Protein AF-B8MSV3-F1 (afdb_monomer_lite)

Radius of gyration: 18.95 Å; chains: 1; bounding box: 47×42×49 Å

Foldseek 3Di:
DQQPDLAQWDDDPDTHGPPCVVVLVVVQVVLLVVLVVPDVDDPPRDPVVSCVVSVNDRPRVVSLVVLQVVVQVLLPPDPPDPSNVVLVVLVVVVDPPDPSSVSSNSRDDDDRDDCVVPPPPDDDDDPVVVVD

Sequence (132 aa):
AKTWWPGRTCSGSSQTSNRVGEHLEKLTKVILTGARAFLPAFRITPIPVLYRESGFSPLDIELDRMALLATVRLRRLDPYHPLRRRAEQIASNGRQTSHFARHILALPNSEQINPLQYTPWHPRESRENAQA

Organism: Talaromyces stipitatus (strain ATCC 10500 / CBS 375.48 / QM 6759 / NRRL 1006) (NCBI:txid441959)

pLDDT: mean 82.7, std 12.22, range [39.75, 95.62]

Structure (mmCIF, N/CA/C/O backbone):
data_AF-B8MSV3-F1
#
_entry.id   AF-B8MSV3-F1
#
loop_
_atom_site.group_PDB
_atom_site.id
_atom_site.type_symbol
_atom_site.label_atom_id
_atom_site.label_alt_id
_atom_site.label_comp_id
_atom_site.label_asym_id
_atom_site.label_entity_id
_atom_site.label_seq_id
_atom_site.pdbx_PDB_ins_code
_atom_site.Cartn_x
_atom_site.Cartn_y
_atom_site.Cartn_z
_atom_site.occupancy
_atom_site.B_iso_or_equiv
_atom_site.auth_seq_id
_atom_site.auth_comp_id
_atom_site.auth_asym_id
_atom_site.auth_atom_id
_atom_site.pdbx_PDB_model_num
ATOM 1 N N . ALA A 1 1 ? -6.024 -6.040 -11.612 1.00 42.69 1 ALA A N 1
ATOM 2 C CA . ALA A 1 1 ? -6.537 -5.126 -10.571 1.00 42.69 1 ALA A CA 1
ATOM 3 C C . ALA A 1 1 ? -5.777 -3.808 -10.658 1.00 42.69 1 ALA A C 1
ATOM 5 O O . ALA A 1 1 ? -4.553 -3.828 -10.682 1.00 42.69 1 ALA A O 1
ATOM 6 N N . LYS A 1 2 ? -6.498 -2.695 -10.793 1.00 45.03 2 LYS A N 1
ATOM 7 C CA . LYS A 1 2 ? -5.965 -1.337 -10.937 1.00 45.03 2 LYS A CA 1
ATOM 8 C C . LYS A 1 2 ? -5.910 -0.719 -9.543 1.00 45.03 2 LYS A C 1
ATOM 10 O O . LYS A 1 2 ? -6.956 -0.433 -8.973 1.00 45.03 2 LYS A O 1
ATOM 15 N N . THR A 1 3 ? -4.722 -0.592 -8.960 1.00 56.56 3 THR A N 1
ATOM 16 C CA . THR A 1 3 ? -4.566 0.064 -7.658 1.00 56.56 3 THR A CA 1
ATOM 17 C C . THR A 1 3 ? -4.570 1.571 -7.875 1.00 56.56 3 THR A C 1
ATOM 19 O O . THR A 1 3 ? -3.607 2.144 -8.363 1.00 56.56 3 THR A O 1
ATOM 22 N N . TRP A 1 4 ? -5.686 2.216 -7.538 1.00 70.56 4 TRP A N 1
ATOM 23 C CA . TRP A 1 4 ? -5.857 3.676 -7.497 1.00 70.56 4 TRP A CA 1
ATOM 24 C C . TRP A 1 4 ? -5.045 4.340 -6.372 1.00 70.56 4 TRP A C 1
ATOM 26 O O . TRP A 1 4 ? -5.205 5.529 -6.125 1.00 70.56 4 TRP A O 1
ATOM 36 N N . TRP A 1 5 ? -4.211 3.565 -5.680 1.00 83.12 5 TRP A N 1
ATOM 37 C CA . TRP A 1 5 ? -3.492 3.929 -4.475 1.00 83.12 5 TRP A CA 1
ATOM 38 C C . TRP A 1 5 ? -2.036 4.309 -4.796 1.00 83.12 5 TRP A C 1
ATOM 40 O O . TRP A 1 5 ? -1.233 3.413 -5.060 1.00 83.12 5 TRP A O 1
ATOM 50 N N . PRO A 1 6 ? -1.688 5.609 -4.786 1.00 76.00 6 PRO A N 1
ATOM 51 C CA . PRO A 1 6 ? -0.319 6.099 -4.964 1.00 76.00 6 PRO A CA 1
ATOM 52 C C . PRO A 1 6 ? 0.466 6.206 -3.642 1.00 76.00 6 PRO A C 1
ATOM 54 O O . PRO A 1 6 ? 1.527 6.821 -3.609 1.00 76.00 6 PRO A O 1
ATOM 57 N N . GLY A 1 7 ? -0.075 5.684 -2.535 1.00 84.06 7 GLY A N 1
ATOM 58 C CA . GLY A 1 7 ? 0.420 5.942 -1.180 1.00 84.06 7 GLY A CA 1
ATOM 59 C C . GLY A 1 7 ? -0.149 7.228 -0.565 1.00 84.06 7 GLY A C 1
ATOM 60 O O . GLY A 1 7 ? -0.820 8.026 -1.225 1.00 84.06 7 GLY A O 1
ATOM 61 N N . ARG A 1 8 ? 0.121 7.457 0.727 1.00 82.19 8 ARG A N 1
ATOM 62 C CA . ARG A 1 8 ? -0.329 8.671 1.445 1.00 82.19 8 ARG A CA 1
ATOM 63 C C . ARG A 1 8 ? 0.414 9.935 1.013 1.00 82.19 8 ARG A C 1
ATOM 65 O O . ARG A 1 8 ? -0.169 11.020 0.983 1.00 82.19 8 ARG A O 1
ATOM 72 N N . THR A 1 9 ? 1.687 9.788 0.669 1.00 78.88 9 THR A N 1
ATOM 73 C CA . THR A 1 9 ? 2.573 10.888 0.288 1.00 78.88 9 THR A CA 1
ATOM 74 C C . THR A 1 9 ? 3.286 10.558 -1.009 1.00 78.88 9 THR A C 1
ATOM 76 O O . THR A 1 9 ? 3.799 9.451 -1.151 1.00 78.88 9 THR A O 1
ATOM 79 N N . CYS A 1 10 ? 3.378 11.525 -1.917 1.00 68.62 10 CYS A N 1
ATOM 80 C CA . CYS A 1 10 ? 4.293 11.450 -3.050 1.00 68.62 10 CYS A CA 1
ATOM 81 C C . CYS A 1 10 ? 5.655 12.023 -2.646 1.00 68.62 10 CYS A C 1
ATOM 83 O O . CYS A 1 10 ? 5.734 13.140 -2.126 1.00 68.62 10 CYS A O 1
ATOM 85 N N . SER A 1 11 ? 6.725 11.270 -2.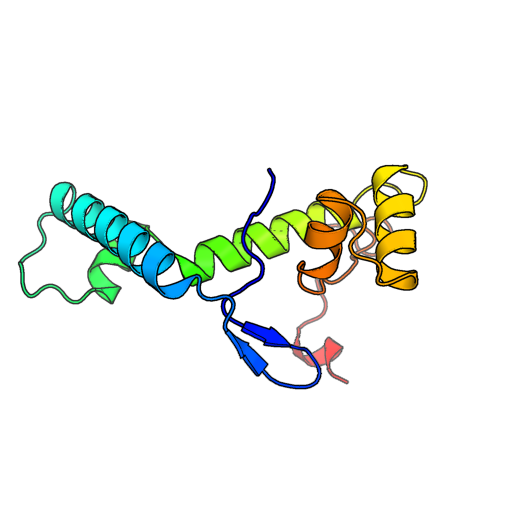905 1.00 57.53 11 SER A N 1
ATOM 86 C CA . SER A 1 11 ? 8.104 11.745 -2.785 1.00 57.53 11 SER A CA 1
ATOM 87 C C . SER A 1 11 ? 8.532 12.411 -4.098 1.00 57.53 11 SER A C 1
ATOM 89 O O . SER A 1 11 ? 8.879 11.725 -5.059 1.00 57.53 11 SER A O 1
ATOM 91 N N . GLY A 1 12 ? 8.445 13.742 -4.151 1.00 65.12 12 GLY A N 1
ATOM 92 C CA . GLY A 1 12 ? 9.046 14.580 -5.197 1.00 65.12 12 GLY A CA 1
ATOM 93 C C . GLY A 1 12 ? 10.211 15.403 -4.637 1.00 65.12 12 GLY A C 1
ATOM 94 O O . GLY A 1 12 ? 10.908 14.947 -3.735 1.00 65.12 12 GLY A O 1
ATOM 95 N N . SER A 1 13 ? 10.387 16.642 -5.111 1.00 58.94 13 SER A N 1
ATOM 96 C CA . SER A 1 13 ? 11.304 17.619 -4.490 1.00 58.94 13 SER A CA 1
ATOM 97 C C . SER A 1 13 ? 10.890 18.005 -3.062 1.00 58.94 13 SER A C 1
ATOM 99 O O . SER A 1 13 ? 11.724 18.418 -2.263 1.00 58.94 13 SER A O 1
ATOM 101 N N . SER A 1 14 ? 9.610 17.839 -2.729 1.00 65.75 14 SER A N 1
ATOM 102 C CA . SER A 1 14 ? 9.058 17.966 -1.383 1.00 65.75 14 SER A CA 1
ATOM 103 C C . SER A 1 14 ? 8.040 16.853 -1.122 1.00 65.75 14 SER A C 1
ATOM 105 O O . SER A 1 14 ? 7.380 16.353 -2.042 1.00 65.75 14 SER A O 1
ATOM 107 N N . GLN A 1 15 ? 7.907 16.442 0.143 1.00 74.81 15 GLN A N 1
ATOM 108 C CA . GLN A 1 15 ? 6.901 15.462 0.547 1.00 74.81 15 GLN A CA 1
ATOM 109 C C . GLN A 1 15 ? 5.513 16.102 0.452 1.00 74.81 15 GLN A C 1
ATOM 111 O O . GLN A 1 15 ? 5.149 16.949 1.264 1.00 74.81 15 GLN A O 1
ATOM 116 N N . THR A 1 16 ? 4.734 15.700 -0.553 1.00 73.94 16 THR A N 1
ATOM 117 C CA . THR A 1 16 ? 3.395 16.256 -0.790 1.00 73.94 16 THR A CA 1
ATOM 118 C C . THR A 1 16 ? 2.328 15.211 -0.476 1.00 73.94 16 THR A C 1
ATOM 120 O O . THR A 1 16 ? 2.423 14.059 -0.903 1.00 73.94 16 THR A O 1
ATOM 123 N N . SER A 1 17 ? 1.300 15.601 0.283 1.00 79.44 17 SER A N 1
ATOM 124 C CA . SER A 1 17 ? 0.155 14.734 0.591 1.00 79.44 17 SER A CA 1
ATOM 125 C C . SER A 1 17 ? -0.696 14.483 -0.652 1.00 79.44 17 SER A C 1
ATOM 127 O O . SER A 1 17 ? -1.065 15.423 -1.357 1.00 79.44 17 SER A O 1
ATOM 129 N N . ASN A 1 18 ? -1.097 13.227 -0.866 1.00 80.62 18 ASN A N 1
ATOM 130 C CA . ASN A 1 18 ? -1.998 12.845 -1.956 1.00 80.62 18 ASN A CA 1
ATOM 131 C C . ASN A 1 18 ? -3.471 13.198 -1.691 1.00 80.62 18 ASN A C 1
ATOM 133 O O . ASN A 1 18 ? -4.335 12.867 -2.498 1.00 80.62 18 ASN A O 1
ATOM 137 N N . ARG A 1 19 ? -3.774 13.858 -0.560 1.00 84.50 19 ARG A N 1
ATOM 138 C CA . ARG A 1 19 ? -5.134 14.268 -0.153 1.00 84.50 19 ARG A CA 1
ATOM 139 C C . ARG A 1 19 ? -6.149 13.111 -0.121 1.00 84.50 19 ARG A C 1
ATOM 141 O O . ARG A 1 19 ? -7.349 13.318 -0.253 1.00 84.50 19 ARG A O 1
ATOM 148 N N . VAL A 1 20 ? -5.675 11.883 0.110 1.00 85.62 20 VAL A N 1
ATOM 149 C CA . VAL A 1 20 ? -6.516 10.670 0.192 1.00 85.62 20 VAL A CA 1
ATOM 150 C C . VAL A 1 20 ? -7.016 10.408 1.624 1.00 85.62 20 VAL A C 1
ATOM 152 O O . VAL A 1 20 ? -7.840 9.525 1.836 1.00 85.62 20 VAL A O 1
ATOM 155 N N . GLY A 1 21 ? -6.571 11.200 2.609 1.00 87.25 21 GLY A N 1
ATOM 156 C CA . GLY A 1 21 ? -6.878 11.022 4.037 1.00 87.25 21 GLY A CA 1
ATOM 157 C C . GLY A 1 21 ? -8.368 10.845 4.338 1.00 87.25 21 GLY A C 1
ATOM 158 O O . GLY A 1 21 ? -8.756 9.835 4.914 1.00 87.25 21 GLY A O 1
ATOM 159 N N . GLU A 1 22 ? -9.218 11.748 3.844 1.00 90.19 22 GLU A N 1
ATOM 160 C CA . GLU A 1 22 ? -10.672 11.673 4.067 1.00 90.19 22 GLU A CA 1
ATOM 161 C C . GLU A 1 22 ? -11.301 10.375 3.536 1.00 90.19 22 GLU A C 1
ATOM 163 O O . GLU A 1 22 ? -12.245 9.833 4.111 1.00 90.19 22 GLU A O 1
ATOM 168 N N . HIS A 1 23 ? -10.788 9.861 2.417 1.00 89.56 23 HIS A N 1
ATOM 169 C CA . HIS A 1 23 ? -11.288 8.630 1.809 1.00 89.56 23 HIS A CA 1
ATOM 170 C C . HIS A 1 23 ? -10.879 7.416 2.646 1.00 89.56 23 HIS A C 1
ATOM 172 O O . HIS A 1 23 ? -11.683 6.506 2.854 1.00 89.56 23 HIS A O 1
ATOM 178 N N . LEU A 1 24 ? -9.653 7.429 3.174 1.00 91.38 24 LEU A N 1
ATOM 179 C CA . LEU A 1 24 ? -9.146 6.391 4.067 1.00 91.38 24 LEU A CA 1
ATOM 180 C C . LEU A 1 24 ? -9.919 6.359 5.378 1.00 91.38 24 LEU A C 1
ATOM 182 O O . LEU A 1 24 ? -10.263 5.278 5.846 1.00 91.38 24 LEU A O 1
ATOM 186 N N . GLU A 1 25 ? -10.248 7.517 5.945 1.00 93.12 25 GLU A N 1
ATOM 187 C CA . GLU A 1 25 ? -11.061 7.607 7.158 1.00 93.12 25 GLU A CA 1
ATOM 188 C C . GLU A 1 25 ? -12.464 7.034 6.943 1.00 93.12 25 GLU A C 1
ATOM 190 O O . GLU A 1 25 ? -12.937 6.236 7.754 1.00 93.12 25 GLU A O 1
ATOM 195 N N . LYS A 1 26 ? -13.111 7.368 5.816 1.00 94.81 26 LYS A N 1
ATOM 196 C CA . LYS A 1 26 ? -14.426 6.815 5.450 1.00 94.81 26 LYS A CA 1
ATOM 197 C C . LYS A 1 26 ? -14.381 5.293 5.323 1.00 94.81 26 LYS A C 1
ATOM 199 O O . LYS A 1 26 ? -15.219 4.608 5.906 1.00 94.81 26 LYS A O 1
ATOM 204 N N . LEU A 1 27 ? -13.397 4.757 4.607 1.00 93.88 27 LEU A N 1
ATOM 205 C CA . LEU A 1 27 ? -13.244 3.311 4.428 1.00 93.88 27 LEU A CA 1
ATOM 206 C C . LEU A 1 27 ? -12.882 2.601 5.743 1.00 93.88 27 LEU A C 1
ATOM 208 O O . LEU A 1 27 ? -13.451 1.557 6.054 1.00 93.88 27 LEU A O 1
ATOM 212 N N . THR A 1 28 ? -12.009 3.195 6.556 1.00 94.69 28 THR A N 1
ATOM 213 C CA . THR A 1 28 ? -11.657 2.681 7.889 1.00 94.69 28 THR A CA 1
ATOM 214 C C . THR A 1 28 ? -12.887 2.623 8.789 1.00 94.69 28 THR A C 1
ATOM 216 O O . THR A 1 28 ? -13.106 1.626 9.473 1.00 94.69 28 THR A O 1
ATOM 219 N N . LYS A 1 29 ? -13.745 3.649 8.745 1.00 95.12 29 LYS A N 1
ATOM 220 C CA . LYS A 1 29 ? -15.013 3.657 9.478 1.00 95.12 29 LYS A CA 1
ATOM 221 C C . LYS A 1 29 ? -15.909 2.492 9.057 1.00 95.12 29 LYS A C 1
ATOM 223 O O . LYS A 1 29 ? -16.412 1.796 9.930 1.00 95.12 29 LYS A O 1
ATOM 228 N N . VAL A 1 30 ? -16.062 2.243 7.754 1.00 95.25 30 VAL A N 1
ATOM 229 C CA . VAL A 1 30 ? -16.856 1.112 7.238 1.00 95.25 30 VAL A CA 1
ATOM 230 C C . VAL A 1 30 ? -16.304 -0.228 7.728 1.00 95.25 30 VAL A C 1
ATOM 232 O O . VAL A 1 30 ? -17.071 -1.043 8.237 1.00 95.25 30 VAL A O 1
ATOM 235 N N . ILE A 1 31 ? -14.986 -0.438 7.645 1.00 93.62 31 ILE A N 1
ATOM 236 C CA . ILE A 1 31 ? -14.336 -1.675 8.109 1.00 93.62 31 ILE A CA 1
ATOM 237 C C . ILE A 1 31 ? -14.562 -1.878 9.609 1.00 93.62 31 ILE A C 1
ATOM 239 O O . ILE A 1 31 ? -14.966 -2.958 10.029 1.00 93.62 31 ILE A O 1
ATOM 243 N N . LEU A 1 32 ? -14.362 -0.840 10.425 1.00 93.94 32 LEU A N 1
ATOM 244 C CA . LEU A 1 32 ? -14.550 -0.930 11.875 1.00 93.94 32 LEU A CA 1
ATOM 245 C C . LEU A 1 32 ? -16.015 -1.136 12.268 1.00 93.94 32 LEU A C 1
ATOM 247 O O . LEU A 1 32 ? -16.296 -1.863 13.221 1.00 93.94 32 LEU A O 1
ATOM 251 N N . THR A 1 33 ? -16.953 -0.522 11.545 1.00 93.88 33 THR A N 1
ATOM 252 C CA . THR A 1 33 ? -18.386 -0.772 11.731 1.00 93.88 33 THR A CA 1
ATOM 253 C C . THR A 1 33 ? -18.729 -2.222 11.396 1.00 93.88 33 THR A C 1
ATOM 255 O O . THR A 1 33 ? -19.409 -2.867 12.188 1.00 93.88 33 THR A O 1
ATOM 258 N N . GLY A 1 34 ? -18.210 -2.761 10.289 1.00 92.38 34 GLY A N 1
ATOM 259 C CA . GLY A 1 34 ? -18.385 -4.169 9.928 1.00 92.38 34 GLY A CA 1
ATOM 260 C C . GLY A 1 34 ? -17.782 -5.124 10.962 1.00 92.38 34 GLY A C 1
ATOM 261 O O . GLY A 1 34 ? -18.453 -6.050 11.409 1.00 92.38 34 GLY A O 1
ATOM 262 N N . ALA A 1 35 ? -16.557 -4.852 11.419 1.00 93.25 35 ALA A N 1
ATOM 263 C CA . ALA A 1 35 ? -15.878 -5.649 12.441 1.00 93.25 35 ALA A CA 1
ATOM 264 C C . ALA A 1 35 ? -16.683 -5.723 13.747 1.00 93.25 35 ALA A C 1
ATOM 266 O O . ALA A 1 35 ? -16.830 -6.795 14.324 1.00 93.25 35 ALA A O 1
ATOM 267 N N . ARG A 1 36 ? -17.246 -4.595 14.196 1.00 93.31 36 ARG A N 1
ATOM 268 C CA . ARG A 1 36 ? -18.078 -4.531 15.409 1.00 93.31 36 ARG A CA 1
ATOM 269 C C . ARG A 1 36 ? -19.468 -5.132 15.238 1.00 93.31 36 ARG A C 1
ATOM 271 O O . ARG A 1 36 ? -20.059 -5.529 16.230 1.00 93.31 36 ARG A O 1
ATOM 278 N N . ALA A 1 37 ? -20.005 -5.156 14.021 1.00 93.12 37 ALA A N 1
ATOM 279 C CA . ALA A 1 37 ? -21.289 -5.796 13.754 1.00 93.12 37 ALA A CA 1
ATOM 280 C C . ALA A 1 37 ? -21.178 -7.327 13.815 1.00 93.12 37 ALA A C 1
ATOM 282 O O . ALA A 1 37 ? -22.121 -7.992 14.229 1.00 93.12 37 ALA A O 1
ATOM 283 N N . PHE A 1 38 ? -20.031 -7.874 13.404 1.00 91.38 38 PHE A N 1
ATOM 284 C CA . PHE A 1 38 ? -19.780 -9.313 13.403 1.00 91.38 38 PHE A CA 1
ATOM 285 C C . PHE A 1 38 ? -19.245 -9.840 14.744 1.00 91.38 38 PHE A C 1
ATOM 287 O O . PHE A 1 38 ? -19.639 -10.917 15.183 1.00 91.38 38 PHE A O 1
ATOM 294 N N . LEU A 1 39 ? -18.346 -9.101 15.400 1.00 90.94 39 LEU A N 1
ATOM 295 C CA . LEU A 1 39 ? -17.732 -9.525 16.659 1.00 90.94 39 LEU A CA 1
ATOM 296 C C . LEU A 1 39 ? -18.563 -9.089 17.874 1.00 90.94 39 LEU A C 1
ATOM 298 O O . LEU A 1 39 ? -19.038 -7.953 17.898 1.00 90.94 39 LEU A O 1
ATOM 302 N N . PRO A 1 40 ? -18.640 -9.904 18.944 1.00 90.56 40 PRO A N 1
ATOM 303 C CA . PRO A 1 40 ? -19.180 -9.480 20.233 1.00 90.56 40 PRO A CA 1
ATOM 304 C C . PRO A 1 40 ? -18.181 -8.550 20.944 1.00 90.56 40 PRO A C 1
ATOM 306 O O . PRO A 1 40 ? -17.542 -8.913 21.930 1.00 90.56 40 PRO A O 1
ATOM 309 N N . ALA A 1 41 ? -17.998 -7.346 20.403 1.00 89.38 41 ALA A N 1
ATOM 310 C CA . ALA A 1 41 ? -17.048 -6.360 20.893 1.00 89.38 41 ALA A CA 1
ATOM 311 C C . ALA A 1 41 ? -17.755 -5.225 21.641 1.00 89.38 41 ALA A C 1
ATOM 313 O O . ALA A 1 41 ? -18.742 -4.653 21.176 1.00 89.38 41 ALA A O 1
ATOM 314 N N . PHE A 1 42 ? -17.204 -4.845 22.790 1.00 88.50 42 PHE A N 1
ATOM 315 C CA . PHE A 1 42 ? -17.692 -3.700 23.545 1.00 88.50 42 PHE A CA 1
ATOM 316 C C . PHE A 1 42 ? -17.300 -2.385 22.866 1.00 88.50 42 PHE A C 1
ATOM 318 O O . PHE A 1 42 ? -16.319 -2.291 22.124 1.00 88.50 42 PHE A O 1
ATOM 325 N N . ARG A 1 43 ? -18.024 -1.307 23.189 1.00 85.06 43 ARG A N 1
ATOM 326 C CA . ARG A 1 43 ? -17.709 0.045 22.694 1.00 85.06 43 ARG A CA 1
ATOM 327 C C . ARG A 1 43 ? -16.274 0.479 23.031 1.00 85.06 43 ARG A C 1
ATOM 329 O O . ARG A 1 43 ? -15.676 1.224 22.260 1.00 85.06 43 ARG A O 1
ATOM 336 N N . ILE A 1 44 ? -15.747 0.006 24.162 1.00 93.44 44 ILE A N 1
ATOM 337 C CA . ILE A 1 44 ? -14.400 0.311 24.667 1.00 93.44 44 ILE A CA 1
ATOM 338 C C . ILE A 1 44 ? -13.308 -0.607 24.107 1.00 93.44 44 ILE A C 1
ATOM 340 O O . ILE A 1 44 ? -12.137 -0.403 24.418 1.00 93.44 44 ILE A O 1
ATOM 344 N N . THR A 1 45 ? -13.655 -1.617 23.301 1.00 92.56 45 THR A N 1
ATOM 345 C CA . THR A 1 45 ? -12.655 -2.525 22.740 1.00 92.56 45 THR A CA 1
ATOM 346 C C . THR A 1 45 ? -11.690 -1.731 21.851 1.00 92.56 45 THR A C 1
ATOM 348 O O . THR A 1 45 ? -12.135 -1.035 20.926 1.00 92.56 45 THR A O 1
ATOM 351 N N . PRO A 1 46 ? -10.374 -1.807 22.112 1.00 94.31 46 PRO A N 1
ATOM 352 C CA . PRO A 1 46 ? -9.394 -1.029 21.374 1.00 94.31 46 PRO A CA 1
ATOM 353 C C . PRO A 1 46 ? -9.324 -1.497 19.915 1.00 94.31 46 PRO A C 1
ATOM 355 O O . PRO A 1 46 ? -9.440 -2.683 19.605 1.00 94.31 46 PRO A O 1
ATOM 358 N N . ILE A 1 47 ? -9.109 -0.548 19.004 1.00 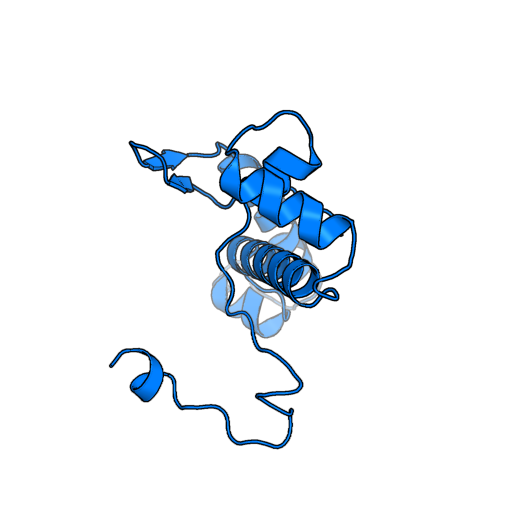93.25 47 ILE A N 1
ATOM 359 C CA . ILE A 1 47 ? -9.103 -0.784 17.552 1.00 93.25 47 ILE A CA 1
ATOM 360 C C . ILE A 1 47 ? -8.122 -1.895 17.114 1.00 93.25 47 ILE A C 1
ATOM 362 O O . ILE A 1 47 ? -8.519 -2.726 16.299 1.00 93.25 47 ILE A O 1
ATOM 366 N N . PRO A 1 48 ? -6.886 -1.989 17.647 1.00 93.25 48 PRO A N 1
ATOM 367 C CA . PRO A 1 48 ? -5.970 -3.073 17.283 1.00 93.25 48 PRO A CA 1
ATOM 368 C C . PRO A 1 48 ? -6.513 -4.472 17.598 1.00 93.25 48 PRO A C 1
ATOM 370 O O . PRO A 1 48 ? -6.288 -5.401 16.826 1.00 93.25 48 PRO A O 1
ATOM 373 N N . VAL A 1 49 ? -7.266 -4.617 18.695 1.00 94.06 49 VAL A N 1
ATOM 374 C CA . VAL A 1 49 ? -7.919 -5.887 19.044 1.00 94.06 49 VAL A CA 1
ATOM 375 C C . VAL A 1 49 ? -9.020 -6.195 18.035 1.00 94.06 49 VAL A C 1
ATOM 377 O O . VAL A 1 49 ? -9.083 -7.313 17.545 1.00 94.06 49 VAL A O 1
ATOM 380 N N . LEU A 1 50 ? -9.816 -5.202 17.622 1.00 93.31 50 LEU A N 1
ATOM 381 C CA . LEU A 1 50 ? -10.822 -5.408 16.572 1.00 93.31 50 LEU A CA 1
ATOM 382 C C . LEU A 1 50 ? -10.203 -5.918 15.269 1.00 93.31 50 LEU A C 1
ATOM 384 O O . LEU A 1 50 ? -10.741 -6.848 14.678 1.00 93.31 50 LEU A O 1
ATOM 388 N N . TYR A 1 51 ? -9.076 -5.356 14.826 1.00 93.88 51 TYR A N 1
ATOM 389 C CA . TYR A 1 51 ? -8.382 -5.842 13.629 1.00 93.88 51 TYR A CA 1
ATOM 390 C C . TYR A 1 51 ? -7.906 -7.287 13.782 1.00 93.88 51 TYR A C 1
ATOM 392 O O . TYR A 1 51 ? -8.151 -8.114 12.908 1.00 93.88 51 TYR A O 1
ATOM 400 N N . ARG A 1 52 ? -7.291 -7.610 14.923 1.00 92.88 52 ARG A N 1
ATOM 401 C CA . ARG A 1 52 ? -6.800 -8.961 15.207 1.00 92.88 52 ARG A CA 1
ATOM 402 C C . ARG A 1 52 ? -7.922 -9.998 15.207 1.00 92.88 52 ARG A C 1
ATOM 404 O O . ARG A 1 52 ? -7.787 -11.019 14.546 1.00 92.88 52 ARG A O 1
ATOM 411 N N . GLU A 1 53 ? -9.017 -9.721 15.910 1.00 93.69 53 GLU A N 1
ATOM 412 C CA . GLU A 1 53 ? -10.115 -10.680 16.078 1.00 93.69 53 GLU A CA 1
ATOM 413 C C . GLU A 1 53 ? -11.020 -10.772 14.836 1.00 93.69 53 GLU A C 1
ATOM 415 O O . GLU A 1 53 ? -11.614 -11.813 14.577 1.00 93.69 53 GLU A O 1
ATOM 420 N N . SER A 1 54 ? -11.121 -9.705 14.032 1.00 91.81 54 SER A N 1
ATOM 421 C CA . SER A 1 54 ? -11.905 -9.726 12.781 1.00 91.81 54 SER A CA 1
ATOM 422 C C . SER A 1 54 ? -11.131 -10.291 11.590 1.00 91.81 54 SER A C 1
ATOM 424 O O . SER A 1 54 ? -11.726 -10.574 10.553 1.00 91.81 54 SER A O 1
ATOM 426 N N . GLY A 1 55 ? -9.804 -10.400 11.701 1.00 91.88 55 GLY A N 1
ATOM 427 C CA . GLY A 1 55 ? -8.921 -10.719 10.582 1.00 91.88 55 GLY A CA 1
ATOM 428 C C . GLY A 1 55 ? -8.743 -9.572 9.579 1.00 91.88 55 GLY A C 1
ATOM 429 O O . GLY A 1 55 ? -8.015 -9.728 8.597 1.00 91.88 55 GLY A O 1
ATOM 430 N N . PHE A 1 56 ? -9.365 -8.408 9.801 1.00 91.62 56 PHE A N 1
ATOM 431 C CA . PHE A 1 56 ? -9.139 -7.235 8.961 1.00 91.62 56 PHE A CA 1
ATOM 432 C C . PHE A 1 56 ? -7.779 -6.602 9.261 1.00 91.62 56 PHE A C 1
ATOM 434 O O . PHE A 1 56 ? -7.372 -6.455 10.409 1.00 91.62 56 PHE A O 1
ATOM 441 N N . SER A 1 57 ? -7.088 -6.157 8.214 1.00 91.50 57 SER A N 1
ATOM 442 C CA . SER A 1 57 ? -5.896 -5.316 8.355 1.00 91.50 57 SER A CA 1
ATOM 443 C C . SER A 1 57 ? -6.278 -3.830 8.303 1.00 91.50 57 SER A C 1
ATOM 445 O O . SER A 1 57 ? -7.263 -3.480 7.644 1.00 91.50 57 SER A O 1
ATOM 447 N N . PRO A 1 58 ? -5.503 -2.932 8.942 1.00 92.31 58 PRO A N 1
ATOM 448 C CA . PRO A 1 58 ? -5.620 -1.499 8.704 1.00 92.31 58 PRO A CA 1
ATOM 449 C C . PRO A 1 58 ? -5.553 -1.195 7.208 1.00 92.31 58 PRO A C 1
ATOM 451 O O . PRO A 1 58 ? -4.713 -1.744 6.490 1.00 92.31 58 PRO A O 1
ATOM 454 N N . LEU A 1 59 ? -6.432 -0.310 6.746 1.00 91.12 59 LEU A N 1
ATOM 455 C CA . LEU A 1 59 ? -6.646 -0.098 5.319 1.00 91.12 59 LEU A CA 1
ATOM 456 C C . LEU A 1 59 ? -5.388 0.366 4.576 1.00 91.12 59 LEU A C 1
ATOM 458 O O . LEU A 1 59 ? -5.147 -0.087 3.463 1.00 91.12 59 LEU A O 1
ATOM 462 N N . ASP A 1 60 ? -4.576 1.229 5.188 1.00 88.69 60 ASP A N 1
ATOM 463 C CA . ASP A 1 60 ? -3.334 1.715 4.572 1.00 88.69 60 ASP A CA 1
ATOM 464 C C . ASP A 1 60 ? -2.390 0.569 4.219 1.00 88.69 60 ASP A C 1
ATOM 466 O O . ASP A 1 60 ? -1.902 0.478 3.097 1.00 88.69 60 ASP A O 1
ATOM 470 N N . ILE A 1 61 ? -2.210 -0.352 5.168 1.00 90.75 61 ILE A N 1
ATOM 471 C CA . ILE A 1 61 ? -1.331 -1.510 5.020 1.00 90.75 61 ILE A CA 1
ATOM 472 C C . ILE A 1 61 ? -1.847 -2.408 3.896 1.00 90.75 61 ILE A C 1
ATOM 474 O O . ILE A 1 61 ? -1.065 -2.916 3.095 1.00 90.75 61 ILE A O 1
ATOM 478 N N . GLU A 1 62 ? -3.161 -2.606 3.819 1.00 91.44 62 GLU A N 1
ATOM 479 C CA . GLU A 1 62 ? -3.752 -3.455 2.790 1.00 91.44 62 GLU A CA 1
ATOM 480 C C . GLU A 1 62 ? -3.629 -2.833 1.394 1.00 91.44 62 GLU A C 1
ATOM 482 O O . GLU A 1 62 ? -3.264 -3.514 0.435 1.00 91.44 62 GLU A O 1
ATOM 487 N N . LEU A 1 63 ? -3.840 -1.522 1.276 1.00 90.56 63 LEU A N 1
ATOM 488 C CA . LEU A 1 63 ? -3.654 -0.805 0.018 1.00 90.56 63 LEU A CA 1
ATOM 489 C C . LEU A 1 63 ? -2.185 -0.800 -0.431 1.00 90.56 63 LEU A C 1
ATOM 491 O O . LEU A 1 63 ? -1.912 -1.019 -1.616 1.00 90.56 63 LEU A O 1
ATOM 495 N N . ASP A 1 64 ? -1.240 -0.639 0.498 1.00 89.50 64 ASP A N 1
ATOM 496 C CA . ASP A 1 64 ? 0.197 -0.748 0.224 1.00 89.50 64 ASP A CA 1
ATOM 497 C C . ASP A 1 64 ? 0.573 -2.160 -0.247 1.00 89.50 64 ASP A C 1
ATOM 499 O O . ASP A 1 64 ? 1.276 -2.321 -1.250 1.00 89.50 64 ASP A O 1
ATOM 503 N N . ARG A 1 65 ? 0.042 -3.205 0.404 1.00 89.56 65 ARG A N 1
ATOM 504 C CA . ARG A 1 65 ? 0.211 -4.601 -0.035 1.00 89.56 65 ARG A CA 1
ATOM 505 C C . ARG A 1 65 ? -0.341 -4.820 -1.438 1.00 89.56 65 ARG A C 1
ATOM 507 O O . ARG A 1 65 ? 0.329 -5.433 -2.269 1.00 89.56 65 ARG A O 1
ATOM 514 N N . MET A 1 66 ? -1.537 -4.314 -1.738 1.00 89.12 66 MET A N 1
ATOM 515 C CA . MET A 1 66 ? -2.126 -4.418 -3.074 1.00 89.12 66 MET A CA 1
ATOM 516 C C . MET A 1 66 ? -1.277 -3.699 -4.125 1.00 89.12 66 MET A C 1
ATOM 518 O O . MET A 1 66 ? -1.111 -4.220 -5.233 1.00 89.12 66 MET A O 1
ATOM 522 N N . ALA A 1 67 ? -0.738 -2.520 -3.797 1.00 87.75 67 ALA A N 1
ATOM 523 C CA . ALA A 1 67 ? 0.160 -1.787 -4.678 1.00 87.75 67 ALA A CA 1
ATOM 524 C C . ALA A 1 67 ? 1.432 -2.599 -4.948 1.00 87.75 67 ALA A C 1
ATOM 526 O O . ALA A 1 67 ? 1.739 -2.845 -6.114 1.00 87.75 67 ALA A O 1
ATOM 527 N N . LEU A 1 68 ? 2.092 -3.115 -3.905 1.00 87.50 68 LEU A N 1
ATOM 528 C CA . LEU A 1 68 ? 3.257 -4.001 -4.020 1.00 87.50 68 LEU A CA 1
ATOM 529 C C . LEU A 1 68 ? 2.961 -5.255 -4.854 1.00 87.50 68 LEU A C 1
ATOM 531 O O . LEU A 1 68 ? 3.731 -5.613 -5.739 1.00 87.50 68 LEU A O 1
ATOM 535 N N . LEU A 1 69 ? 1.819 -5.912 -4.651 1.00 88.75 69 LEU A N 1
ATOM 536 C CA . LEU A 1 69 ? 1.435 -7.072 -5.460 1.00 88.75 69 LEU A CA 1
ATOM 537 C C . LEU A 1 69 ? 1.235 -6.709 -6.935 1.00 88.75 69 LEU A C 1
ATOM 539 O O . LEU A 1 69 ? 1.589 -7.494 -7.817 1.00 88.75 69 LEU A O 1
ATOM 543 N N . ALA A 1 70 ? 0.673 -5.534 -7.227 1.00 87.75 70 ALA A N 1
ATOM 544 C CA . ALA A 1 70 ? 0.532 -5.053 -8.596 1.00 87.75 70 ALA A CA 1
ATOM 545 C C . ALA A 1 70 ? 1.902 -4.806 -9.250 1.00 87.75 70 ALA A C 1
ATOM 547 O O . ALA A 1 70 ? 2.083 -5.180 -10.411 1.00 87.75 70 ALA A O 1
ATOM 548 N N . THR A 1 71 ? 2.873 -4.257 -8.509 1.00 87.19 71 THR A N 1
ATOM 549 C CA . THR A 1 71 ? 4.242 -4.059 -9.019 1.00 87.19 71 THR A CA 1
ATOM 550 C C . THR A 1 71 ? 4.920 -5.387 -9.305 1.00 87.19 71 THR A C 1
ATOM 552 O O . THR A 1 71 ? 5.446 -5.580 -10.398 1.00 87.19 71 THR A O 1
ATOM 555 N N . VAL A 1 72 ? 4.839 -6.336 -8.369 1.00 88.25 72 VAL A N 1
ATOM 556 C CA . VAL A 1 72 ? 5.422 -7.673 -8.513 1.00 88.25 72 VAL A CA 1
ATOM 557 C C . VAL A 1 72 ? 4.826 -8.391 -9.719 1.00 88.25 72 VAL A C 1
ATOM 559 O O . VAL A 1 72 ? 5.566 -8.966 -10.510 1.00 88.25 72 VAL A O 1
ATOM 562 N N . ARG A 1 73 ? 3.503 -8.327 -9.918 1.00 86.94 73 ARG A N 1
ATOM 563 C CA . ARG A 1 73 ? 2.843 -8.915 -11.097 1.00 86.94 73 ARG A CA 1
ATOM 564 C C . ARG A 1 73 ? 3.353 -8.312 -12.402 1.00 86.94 73 ARG A C 1
ATOM 566 O O . ARG A 1 73 ? 3.617 -9.061 -13.332 1.00 86.94 73 ARG A O 1
ATOM 573 N N . LEU A 1 74 ? 3.512 -6.991 -12.459 1.00 87.56 74 LEU A N 1
ATOM 574 C CA . LEU A 1 74 ? 4.054 -6.299 -13.630 1.00 87.56 74 LEU A CA 1
ATOM 575 C C . LEU A 1 74 ? 5.508 -6.692 -13.913 1.00 87.56 74 LEU A C 1
ATOM 577 O O . LEU A 1 74 ? 5.844 -6.966 -15.062 1.00 87.56 74 LEU A O 1
ATOM 581 N N . ARG A 1 75 ? 6.356 -6.758 -12.880 1.00 84.94 75 ARG A N 1
ATOM 582 C CA . ARG A 1 75 ? 7.782 -7.111 -13.018 1.00 84.94 75 ARG A CA 1
ATOM 583 C C . ARG A 1 75 ? 8.008 -8.589 -13.338 1.00 84.94 75 ARG A C 1
ATOM 585 O O . ARG A 1 75 ? 8.977 -8.917 -14.012 1.00 84.94 75 ARG A O 1
ATOM 592 N N . ARG A 1 76 ? 7.116 -9.476 -12.884 1.00 84.75 76 ARG A N 1
ATOM 593 C CA . ARG A 1 76 ? 7.158 -10.921 -13.174 1.00 84.75 76 ARG A CA 1
ATOM 594 C C . ARG A 1 76 ? 6.721 -11.290 -14.588 1.00 84.75 76 ARG A C 1
ATOM 596 O O . ARG A 1 76 ? 6.890 -12.444 -14.968 1.00 84.75 76 ARG A O 1
ATOM 603 N N . LEU A 1 77 ? 6.147 -10.361 -15.352 1.00 86.56 77 LEU A N 1
ATOM 604 C CA . LEU A 1 77 ? 5.866 -10.611 -16.763 1.00 86.56 77 LEU A CA 1
ATOM 605 C C . LEU A 1 77 ? 7.167 -10.925 -17.510 1.00 86.56 77 LEU A C 1
ATOM 607 O O . LEU A 1 77 ? 8.234 -10.415 -17.158 1.00 86.56 77 LEU A O 1
ATOM 611 N N . ASP A 1 78 ? 7.059 -11.739 -18.555 1.00 86.00 78 ASP A N 1
ATOM 612 C CA . ASP A 1 78 ? 8.162 -12.030 -19.472 1.00 86.00 78 ASP A CA 1
ATOM 613 C C . ASP A 1 78 ? 8.851 -10.721 -19.927 1.00 86.00 78 ASP A C 1
ATOM 615 O O . ASP A 1 78 ? 8.144 -9.763 -20.263 1.00 86.00 78 ASP A O 1
ATOM 619 N N . PRO A 1 79 ? 10.198 -10.630 -19.925 1.00 85.81 79 PRO A N 1
A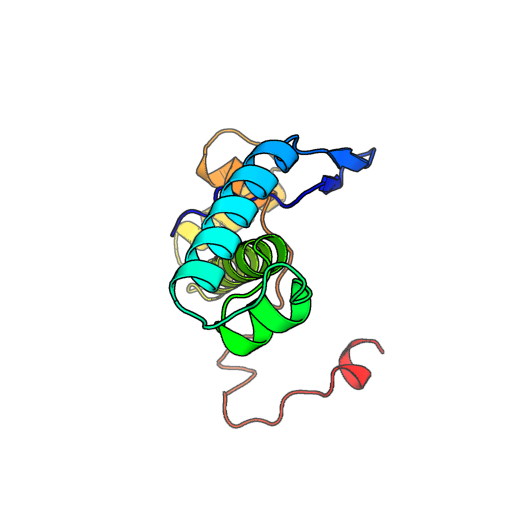TOM 620 C CA . PRO A 1 79 ? 10.940 -9.500 -20.492 1.00 85.81 79 PRO A CA 1
ATOM 621 C C . PRO A 1 79 ? 10.453 -9.026 -21.871 1.00 85.81 79 PRO A C 1
ATOM 623 O O . PRO A 1 79 ? 10.495 -7.830 -22.171 1.00 85.81 79 PRO A O 1
ATOM 626 N N . TYR A 1 80 ? 9.950 -9.933 -22.712 1.00 88.19 80 TYR A N 1
ATOM 627 C CA . TYR A 1 80 ? 9.436 -9.589 -24.042 1.00 88.19 80 TYR A CA 1
ATOM 628 C C . TYR A 1 80 ? 7.962 -9.158 -24.047 1.00 88.19 80 TYR A C 1
ATOM 630 O O . TYR A 1 80 ? 7.449 -8.711 -25.075 1.00 88.19 80 TYR A O 1
ATOM 638 N N . HIS A 1 81 ? 7.283 -9.197 -22.898 1.00 90.25 81 HIS A N 1
ATOM 639 C CA . HIS A 1 81 ? 5.875 -8.849 -22.783 1.00 90.25 81 HIS A CA 1
ATOM 640 C C . HIS A 1 81 ? 5.629 -7.349 -23.055 1.00 90.25 81 HIS A C 1
ATOM 642 O O . HIS A 1 81 ? 6.270 -6.484 -22.442 1.00 90.25 81 HIS A O 1
ATOM 648 N N . PRO A 1 82 ? 4.635 -6.981 -23.890 1.00 95.62 82 PRO A N 1
ATOM 649 C CA . PRO A 1 82 ? 4.418 -5.593 -24.307 1.00 95.62 82 PRO A CA 1
ATOM 650 C C . PRO A 1 82 ? 4.094 -4.649 -23.142 1.00 95.62 82 PRO A C 1
ATOM 652 O O . PRO A 1 82 ? 4.545 -3.504 -23.134 1.00 95.62 82 PRO A O 1
ATOM 655 N N . LEU A 1 83 ? 3.351 -5.111 -22.128 1.00 92.19 83 LEU A N 1
ATOM 656 C CA . LEU A 1 83 ? 3.068 -4.294 -20.937 1.00 92.19 83 LEU A CA 1
ATOM 657 C C . LEU A 1 83 ? 4.317 -4.016 -20.097 1.00 92.19 83 LEU A C 1
ATOM 659 O O . LEU A 1 83 ? 4.417 -2.932 -19.527 1.00 92.19 83 LEU A O 1
ATOM 663 N N . ARG A 1 84 ? 5.259 -4.964 -20.038 1.00 91.56 84 ARG A N 1
ATOM 664 C CA . ARG A 1 84 ? 6.506 -4.803 -19.289 1.00 91.56 84 ARG A CA 1
ATOM 665 C C . ARG A 1 84 ? 7.417 -3.806 -19.991 1.00 91.56 84 ARG A C 1
ATOM 667 O O . ARG A 1 84 ? 7.788 -2.806 -19.388 1.00 91.56 84 ARG A O 1
ATOM 674 N N . ARG A 1 85 ? 7.640 -3.995 -21.295 1.00 92.81 85 ARG A N 1
ATOM 675 C CA . ARG A 1 85 ? 8.393 -3.047 -22.132 1.00 92.81 85 ARG A CA 1
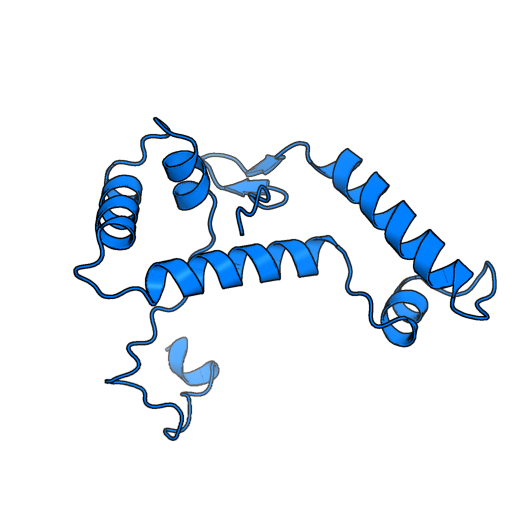ATOM 676 C C . ARG A 1 85 ? 7.816 -1.636 -22.066 1.00 92.81 85 ARG A C 1
ATOM 678 O O . ARG A 1 85 ? 8.549 -0.665 -21.920 1.00 92.81 85 ARG A O 1
ATOM 685 N N . ARG A 1 86 ? 6.486 -1.508 -22.122 1.00 93.00 86 ARG A N 1
ATOM 686 C CA . ARG A 1 86 ? 5.814 -0.210 -21.979 1.00 93.00 86 ARG A CA 1
ATOM 687 C C . ARG A 1 86 ? 6.034 0.400 -20.592 1.00 93.00 86 ARG A C 1
ATOM 689 O O . ARG A 1 86 ? 6.240 1.604 -20.501 1.00 93.00 86 ARG A O 1
ATOM 696 N N . ALA A 1 87 ? 5.967 -0.395 -19.525 1.00 91.25 87 ALA A N 1
ATOM 697 C CA . ALA A 1 87 ? 6.223 0.088 -18.169 1.00 91.25 87 ALA A CA 1
ATOM 698 C C . ALA A 1 87 ? 7.670 0.580 -18.002 1.00 91.25 87 ALA A C 1
ATOM 700 O O . ALA A 1 87 ? 7.875 1.649 -17.436 1.00 91.25 87 ALA A O 1
ATOM 701 N N . GLU A 1 88 ? 8.648 -0.139 -18.557 1.00 91.06 88 GLU A N 1
ATOM 702 C CA . GLU A 1 88 ? 10.065 0.253 -18.564 1.00 91.06 88 GLU A CA 1
ATOM 703 C C . GLU A 1 88 ? 10.283 1.567 -19.333 1.00 91.06 88 GLU A C 1
ATOM 705 O O . GLU A 1 88 ? 10.900 2.491 -18.808 1.00 91.06 88 GLU A O 1
ATOM 710 N N . GLN A 1 89 ? 9.681 1.713 -20.519 1.00 91.62 89 GLN A N 1
ATOM 711 C CA . GLN A 1 89 ? 9.707 2.969 -21.285 1.00 91.62 89 GLN A CA 1
ATOM 712 C C . GLN A 1 89 ? 9.065 4.141 -20.530 1.00 91.62 89 GLN A C 1
ATOM 714 O O . GLN A 1 89 ? 9.500 5.285 -20.634 1.00 91.62 89 GLN A O 1
ATOM 719 N N . ILE A 1 90 ? 7.988 3.892 -19.787 1.00 91.25 90 ILE A N 1
ATOM 720 C CA . ILE A 1 90 ? 7.342 4.927 -18.973 1.00 91.25 90 ILE A CA 1
ATOM 721 C C . ILE A 1 90 ? 8.244 5.330 -17.810 1.00 91.25 90 ILE A C 1
ATOM 723 O O . ILE A 1 90 ? 8.372 6.523 -17.542 1.00 91.25 90 ILE A O 1
ATOM 727 N N . ALA A 1 91 ? 8.863 4.355 -17.143 1.00 88.12 91 ALA A N 1
ATOM 728 C CA . ALA A 1 91 ? 9.785 4.601 -16.045 1.00 88.12 91 ALA A CA 1
ATOM 729 C C . ALA A 1 91 ? 11.007 5.412 -16.508 1.00 88.12 91 ALA A C 1
ATOM 731 O O . ALA A 1 91 ? 11.410 6.331 -15.804 1.00 88.12 91 ALA A O 1
ATOM 732 N N . SER A 1 92 ? 11.539 5.145 -17.710 1.00 89.00 92 SER A N 1
ATOM 733 C CA . SER A 1 92 ? 12.650 5.920 -18.280 1.00 89.00 92 SER A CA 1
ATOM 734 C C . SER A 1 92 ? 12.237 7.328 -18.714 1.00 89.00 92 SER A C 1
ATOM 736 O O . SER A 1 92 ? 12.987 8.280 -18.529 1.00 89.00 92 SER A O 1
ATOM 738 N N . ASN A 1 93 ? 11.045 7.479 -19.298 1.00 89.12 93 ASN A N 1
ATOM 739 C CA . ASN A 1 93 ? 10.582 8.764 -19.828 1.00 89.12 93 ASN A CA 1
ATOM 740 C C . ASN A 1 93 ? 10.018 9.700 -18.749 1.00 89.12 93 ASN A C 1
ATOM 742 O O . ASN A 1 93 ? 9.961 10.909 -18.964 1.00 89.12 93 ASN A O 1
ATOM 746 N N . GLY A 1 94 ? 9.494 9.158 -17.644 1.00 82.94 94 GLY A N 1
ATOM 747 C CA . GLY A 1 94 ? 8.890 9.919 -16.543 1.00 82.94 94 GLY A CA 1
ATOM 748 C C . GLY A 1 94 ? 7.585 10.657 -16.884 1.00 82.94 94 GLY A C 1
ATOM 749 O O . GLY A 1 94 ? 7.036 11.372 -16.047 1.00 82.94 94 GLY A O 1
ATOM 750 N N . ARG A 1 95 ? 7.053 10.516 -18.108 1.00 83.69 95 ARG A N 1
ATOM 751 C CA . ARG A 1 95 ? 5.882 11.282 -18.568 1.00 83.69 95 ARG A CA 1
ATOM 752 C C . ARG A 1 95 ? 4.559 10.623 -18.180 1.00 83.69 95 ARG A C 1
ATOM 754 O O . ARG A 1 95 ? 4.273 9.489 -18.552 1.00 83.69 95 ARG A O 1
ATOM 761 N N . GLN A 1 96 ? 3.679 11.396 -17.549 1.00 80.25 96 GLN A N 1
ATOM 762 C CA . GLN A 1 96 ? 2.336 10.977 -17.133 1.00 80.25 96 GLN A CA 1
ATOM 763 C C . GLN A 1 96 ? 1.275 11.170 -18.236 1.00 80.25 96 GLN A C 1
ATOM 765 O O . GLN A 1 96 ? 0.244 11.805 -18.016 1.00 80.25 96 GLN A O 1
ATOM 770 N N . THR A 1 97 ? 1.517 10.640 -19.438 1.00 84.31 97 THR A N 1
ATOM 771 C CA . THR A 1 97 ? 0.627 10.849 -20.602 1.00 84.31 97 THR A CA 1
ATOM 772 C C . THR A 1 97 ? -0.653 10.020 -20.561 1.00 84.31 97 THR A C 1
ATOM 774 O O . THR A 1 97 ? -1.658 10.397 -21.154 1.00 84.31 97 THR A O 1
ATOM 777 N N . SER A 1 98 ? -0.636 8.882 -19.867 1.00 88.12 98 SER A N 1
ATOM 778 C CA . SER A 1 98 ? -1.768 7.957 -19.796 1.00 88.12 98 SER A CA 1
ATOM 779 C C . SER A 1 98 ? -2.069 7.533 -18.364 1.00 88.12 98 SER A C 1
ATOM 781 O O . SER A 1 98 ? -1.232 7.647 -17.467 1.00 88.12 98 SER A O 1
ATOM 783 N N . HIS A 1 99 ? -3.261 6.970 -18.149 1.00 82.81 99 HIS A N 1
ATOM 784 C CA . HIS A 1 99 ? -3.611 6.371 -16.863 1.00 82.81 99 HIS A CA 1
ATOM 785 C C . HIS A 1 99 ? -2.623 5.265 -16.464 1.00 82.81 99 HIS A C 1
ATOM 787 O O . HIS A 1 99 ? -2.261 5.142 -15.297 1.00 82.81 99 HIS A O 1
ATOM 793 N N . PHE A 1 100 ? -2.190 4.445 -17.424 1.00 86.12 100 PHE A N 1
ATOM 794 C CA . PHE A 1 100 ? -1.178 3.424 -17.167 1.00 86.12 100 PHE A CA 1
ATOM 795 C C . PHE A 1 100 ? 0.146 4.068 -16.745 1.00 86.12 100 PHE A C 1
ATOM 797 O O . PHE A 1 100 ? 0.750 3.620 -15.782 1.00 86.12 100 PHE A O 1
ATOM 804 N N . ALA A 1 101 ? 0.544 5.174 -17.380 1.00 87.44 101 ALA A N 1
ATOM 805 C CA . ALA A 1 101 ? 1.769 5.873 -17.015 1.00 87.44 101 ALA A CA 1
ATOM 806 C C . ALA A 1 101 ? 1.742 6.433 -15.590 1.00 87.44 101 ALA A C 1
ATOM 808 O O . ALA A 1 101 ? 2.678 6.223 -14.827 1.00 87.44 101 ALA A O 1
ATOM 809 N N . ARG A 1 102 ? 0.633 7.071 -15.204 1.00 84.25 102 ARG A N 1
ATOM 810 C CA . ARG A 1 102 ? 0.418 7.533 -13.824 1.00 84.25 102 ARG A CA 1
ATOM 811 C C . ARG A 1 102 ? 0.481 6.388 -12.818 1.00 84.25 102 ARG A C 1
ATOM 813 O O . ARG A 1 102 ? 1.034 6.561 -11.743 1.00 84.25 102 ARG A O 1
ATOM 820 N N . HIS A 1 103 ? -0.070 5.230 -13.181 1.00 82.31 103 HIS A N 1
ATOM 821 C CA . HIS A 1 103 ? -0.029 4.040 -12.337 1.00 82.31 103 HIS A CA 1
ATOM 822 C C . HIS A 1 103 ? 1.405 3.547 -12.149 1.00 82.31 103 HIS A C 1
ATOM 824 O O . HIS A 1 103 ? 1.861 3.495 -11.018 1.00 82.31 103 HIS A O 1
ATOM 830 N N . ILE A 1 104 ? 2.139 3.287 -13.235 1.00 87.56 104 ILE A N 1
ATOM 831 C CA . ILE A 1 104 ? 3.531 2.808 -13.179 1.00 87.56 104 ILE A CA 1
ATOM 832 C C . ILE A 1 104 ? 4.432 3.735 -12.362 1.00 87.56 104 ILE A C 1
ATOM 834 O O . ILE A 1 104 ? 5.247 3.250 -11.586 1.00 87.56 104 ILE A O 1
ATOM 838 N N . LEU A 1 105 ? 4.266 5.050 -12.500 1.00 85.50 105 LEU A N 1
ATOM 839 C CA . LEU A 1 105 ? 5.083 6.031 -11.782 1.00 85.50 105 LEU A CA 1
ATOM 840 C C . LEU A 1 105 ? 4.747 6.135 -10.286 1.00 85.50 105 LEU A C 1
ATOM 842 O O . LEU A 1 105 ? 5.591 6.566 -9.511 1.00 85.50 105 LEU A O 1
ATOM 846 N N . ALA A 1 106 ? 3.537 5.749 -9.878 1.00 83.25 106 ALA A N 1
ATOM 847 C CA . ALA A 1 106 ? 3.107 5.767 -8.479 1.00 83.25 106 ALA A CA 1
ATOM 848 C C . ALA A 1 106 ? 3.407 4.455 -7.732 1.00 83.25 106 ALA A C 1
ATOM 850 O O . ALA A 1 106 ? 3.240 4.370 -6.517 1.00 83.25 106 ALA A O 1
ATOM 851 N N . LEU A 1 107 ? 3.790 3.405 -8.458 1.00 83.44 107 LEU A N 1
ATOM 852 C CA . LEU A 1 107 ? 4.034 2.086 -7.899 1.00 83.44 107 LEU A CA 1
ATOM 853 C C . LEU A 1 107 ? 5.380 2.037 -7.147 1.00 83.44 107 LEU A C 1
ATOM 855 O O . LEU A 1 107 ? 6.386 2.523 -7.665 1.00 83.44 107 LEU A O 1
ATOM 859 N N . PRO A 1 108 ? 5.441 1.399 -5.963 1.00 81.75 108 PRO A N 1
ATOM 860 C CA . PRO A 1 108 ? 6.690 1.250 -5.222 1.00 81.75 108 PRO A CA 1
ATOM 861 C C . PRO A 1 108 ? 7.701 0.370 -5.967 1.00 81.75 108 PRO A C 1
ATOM 863 O O . PRO A 1 108 ? 7.346 -0.534 -6.731 1.00 81.75 108 PRO A O 1
ATOM 866 N N . ASN A 1 109 ? 8.987 0.579 -5.688 1.00 78.44 109 ASN A N 1
ATOM 867 C CA . ASN A 1 109 ? 10.015 -0.340 -6.159 1.00 78.44 109 ASN A CA 1
ATOM 868 C C . ASN A 1 109 ? 9.845 -1.719 -5.506 1.00 78.44 109 ASN A C 1
ATOM 870 O O . ASN A 1 109 ? 9.658 -1.820 -4.298 1.00 78.44 109 ASN A O 1
ATOM 874 N N . SER A 1 110 ? 9.901 -2.781 -6.312 1.00 79.00 110 SER A N 1
ATOM 875 C CA . SER A 1 110 ? 9.852 -4.168 -5.839 1.00 79.00 110 SER A CA 1
ATOM 876 C C . SER A 1 110 ? 11.019 -4.989 -6.360 1.00 79.00 110 SER A C 1
ATOM 878 O O . SER A 1 110 ? 11.432 -4.867 -7.508 1.00 79.00 110 SER A O 1
ATOM 880 N N . GLU A 1 111 ? 11.557 -5.860 -5.524 1.00 70.31 111 GLU A N 1
ATOM 881 C CA . GLU A 1 111 ? 12.666 -6.723 -5.918 1.00 70.31 111 GLU A CA 1
ATOM 882 C C . GLU A 1 111 ? 12.272 -7.592 -7.123 1.00 70.31 111 GLU A C 1
ATOM 884 O O . GLU A 1 111 ? 11.239 -8.274 -7.127 1.00 70.31 111 GLU A O 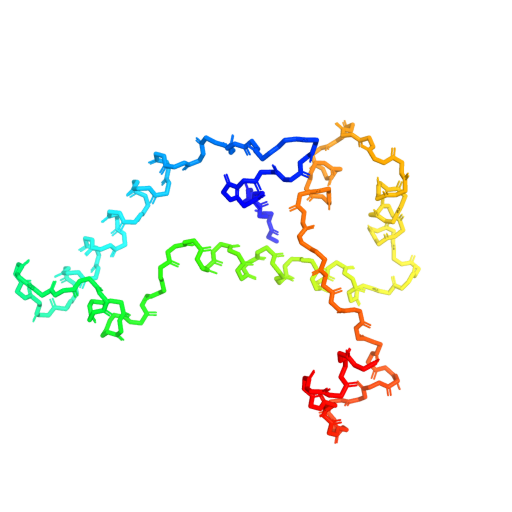1
ATOM 889 N N . GLN A 1 112 ? 13.081 -7.536 -8.182 1.00 69.75 112 GLN A N 1
ATOM 890 C CA . GLN A 1 112 ? 12.900 -8.384 -9.352 1.00 69.75 112 GLN A CA 1
ATOM 891 C C . GLN A 1 112 ? 13.594 -9.720 -9.093 1.00 69.75 112 GLN A C 1
ATOM 893 O O . GLN A 1 112 ? 14.790 -9.864 -9.309 1.00 69.75 112 GLN A O 1
ATOM 898 N N . ILE A 1 113 ? 12.823 -10.712 -8.656 1.00 67.56 113 ILE A N 1
ATOM 899 C CA . ILE A 1 113 ? 13.318 -12.082 -8.509 1.00 67.56 113 ILE A CA 1
ATOM 900 C C . ILE A 1 113 ? 13.164 -12.784 -9.858 1.00 67.56 113 ILE A C 1
ATOM 902 O O . ILE A 1 113 ? 12.039 -12.988 -10.323 1.00 67.56 113 ILE A O 1
ATOM 906 N N . ASN A 1 114 ? 14.280 -13.149 -10.491 1.00 68.62 114 ASN A N 1
ATOM 907 C CA . ASN A 1 114 ? 14.258 -14.035 -11.649 1.00 68.62 114 ASN A CA 1
ATOM 908 C C . ASN A 1 114 ? 13.986 -15.471 -11.163 1.00 68.62 114 ASN A C 1
ATOM 910 O O . ASN A 1 114 ? 14.839 -16.036 -10.480 1.00 68.62 114 ASN A O 1
ATOM 914 N N . PRO A 1 115 ? 12.838 -16.081 -11.505 1.00 67.75 115 PRO A N 1
ATOM 915 C CA . PRO A 1 115 ? 12.474 -17.404 -11.001 1.00 67.75 115 PRO A CA 1
ATOM 916 C C . PRO A 1 115 ? 13.396 -18.523 -11.503 1.00 67.75 115 PRO A C 1
ATOM 918 O O . PRO A 1 115 ? 13.426 -19.590 -10.898 1.00 67.75 115 PRO A O 1
ATOM 921 N N . LEU A 1 116 ? 14.140 -18.295 -12.594 1.00 71.25 116 LEU A N 1
ATOM 922 C CA . LEU A 1 116 ? 15.124 -19.252 -13.107 1.00 71.25 116 LEU A CA 1
ATOM 923 C C . LEU A 1 116 ? 16.459 -19.171 -12.359 1.00 71.25 116 LEU A C 1
ATOM 925 O O . LEU A 1 116 ? 17.145 -20.177 -12.242 1.00 71.25 116 LEU A O 1
ATOM 929 N N . GLN A 1 117 ? 16.823 -17.987 -11.854 1.00 72.38 117 GLN A N 1
ATOM 930 C CA . GLN A 1 117 ? 18.017 -17.812 -11.018 1.00 72.38 117 GLN A CA 1
ATOM 931 C C . GLN A 1 117 ? 17.735 -18.181 -9.558 1.00 72.38 117 GLN A C 1
ATOM 933 O O . GLN A 1 117 ? 18.581 -18.772 -8.900 1.00 72.38 117 GLN A O 1
ATOM 938 N N . TYR A 1 118 ? 16.532 -17.871 -9.073 1.00 71.44 118 TYR A N 1
ATOM 939 C CA . TY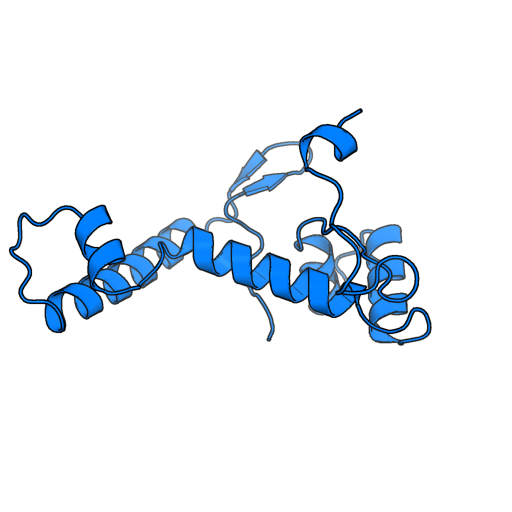R A 1 118 ? 16.089 -18.141 -7.709 1.00 71.44 118 TYR A CA 1
ATOM 940 C C . TYR A 1 118 ? 14.829 -18.993 -7.757 1.00 71.44 118 TYR A C 1
ATOM 942 O O . TYR A 1 118 ? 13.699 -18.489 -7.753 1.00 71.44 118 TYR A O 1
ATOM 950 N N . THR A 1 119 ? 15.028 -20.303 -7.842 1.00 72.56 119 THR A N 1
ATOM 951 C CA . THR A 1 119 ? 13.909 -21.239 -7.824 1.00 72.56 119 THR A CA 1
ATOM 952 C C . THR A 1 119 ? 13.258 -21.258 -6.431 1.00 72.56 119 THR A C 1
ATOM 954 O O . THR A 1 119 ? 13.918 -20.988 -5.425 1.00 72.56 119 THR A O 1
ATOM 957 N N . PRO A 1 120 ? 11.958 -21.590 -6.325 1.00 72.06 120 PRO A N 1
ATOM 958 C CA . PRO A 1 120 ? 11.227 -21.563 -5.054 1.00 72.06 120 PRO A CA 1
ATOM 959 C C . PRO A 1 120 ? 11.780 -22.489 -3.961 1.00 72.06 120 PRO A C 1
ATOM 961 O O . PRO A 1 120 ? 11.442 -22.304 -2.795 1.00 72.06 120 PRO A O 1
ATOM 964 N N . TRP A 1 121 ? 12.577 -23.493 -4.338 1.00 76.69 121 TRP A N 1
ATOM 965 C CA . TRP A 1 121 ? 13.192 -24.463 -3.428 1.00 76.69 121 TRP A CA 1
ATOM 966 C C . TRP A 1 121 ? 14.607 -24.074 -2.984 1.00 76.69 121 TRP A C 1
ATOM 968 O O . TRP A 1 121 ? 15.182 -24.769 -2.149 1.00 76.69 121 TRP A O 1
ATOM 978 N N . HIS A 1 122 ? 15.175 -22.980 -3.503 1.00 74.00 122 HIS A N 1
ATOM 979 C CA . HIS A 1 122 ? 16.416 -22.435 -2.963 1.00 74.00 122 HIS A CA 1
ATOM 980 C C . HIS A 1 122 ? 16.140 -21.598 -1.703 1.00 74.00 122 HIS A C 1
ATOM 982 O O . HIS A 1 122 ? 15.175 -20.825 -1.678 1.00 74.00 122 HIS A O 1
ATOM 988 N N . PRO A 1 123 ? 16.975 -21.727 -0.651 1.00 72.62 123 PRO A N 1
ATOM 989 C CA . PRO A 1 123 ? 16.884 -20.866 0.521 1.00 72.62 123 PRO A CA 1
ATOM 990 C C . PRO A 1 123 ? 16.998 -19.404 0.086 1.00 72.62 123 PRO A C 1
ATOM 992 O O . PRO A 1 123 ? 17.919 -19.044 -0.646 1.00 72.62 123 PRO A O 1
ATOM 995 N N . ARG A 1 124 ? 16.056 -18.557 0.513 1.00 69.00 124 ARG A N 1
ATOM 996 C CA . ARG A 1 124 ? 16.186 -17.113 0.289 1.00 69.00 124 ARG A CA 1
ATOM 997 C C . ARG A 1 124 ? 17.342 -16.586 1.125 1.00 69.00 124 ARG A C 1
ATOM 999 O O . ARG A 1 124 ? 17.461 -16.957 2.291 1.00 69.00 124 ARG A O 1
ATOM 1006 N N . GLU A 1 125 ? 18.139 -15.694 0.548 1.00 67.00 125 GLU A N 1
ATOM 1007 C CA . GLU A 1 125 ? 19.125 -14.937 1.313 1.00 67.00 125 GLU A CA 1
ATOM 1008 C C . GLU A 1 125 ? 18.419 -14.176 2.442 1.00 67.00 125 GLU A C 1
ATOM 1010 O O . GLU A 1 125 ? 17.387 -13.525 2.236 1.00 67.00 125 GLU A O 1
ATOM 1015 N N . SER A 1 126 ? 18.947 -14.310 3.660 1.00 63.97 126 SER A N 1
ATOM 1016 C CA . SER A 1 126 ? 18.473 -13.558 4.818 1.00 63.97 126 SER A CA 1
ATOM 1017 C C . SER A 1 126 ? 18.593 -12.064 4.532 1.00 63.97 126 SER A C 1
ATOM 1019 O O . SER A 1 126 ? 19.570 -11.619 3.934 1.00 63.97 126 SER A O 1
ATOM 1021 N N . ARG A 1 127 ? 17.617 -11.269 4.989 1.00 54.72 127 ARG A N 1
ATOM 1022 C CA . ARG A 1 127 ? 17.569 -9.812 4.756 1.00 54.72 127 ARG A CA 1
ATOM 1023 C C . ARG A 1 127 ? 18.853 -9.089 5.204 1.00 54.72 127 ARG A C 1
ATOM 1025 O O . ARG A 1 127 ? 19.197 -8.061 4.639 1.00 54.72 127 ARG A O 1
ATOM 1032 N N . GLU A 1 128 ? 19.548 -9.662 6.182 1.00 66.06 128 GLU A N 1
ATOM 1033 C CA . GLU A 1 128 ? 20.848 -9.230 6.711 1.00 66.06 128 GLU A CA 1
ATOM 1034 C C . GLU A 1 128 ? 21.969 -9.271 5.656 1.00 66.06 128 GLU A C 1
ATOM 1036 O O . GLU A 1 128 ? 22.827 -8.398 5.644 1.00 66.06 128 GLU A O 1
ATOM 1041 N N . ASN A 1 129 ? 21.920 -10.225 4.721 1.00 58.19 129 ASN A N 1
ATOM 1042 C CA . ASN A 1 129 ? 22.933 -10.399 3.676 1.00 58.19 129 ASN A CA 1
ATOM 1043 C C . ASN A 1 129 ? 22.707 -9.480 2.463 1.00 58.19 129 ASN A C 1
ATOM 1045 O O . ASN A 1 129 ? 23.635 -9.239 1.703 1.00 58.19 129 ASN A O 1
ATOM 1049 N N . ALA A 1 130 ? 21.487 -8.964 2.275 1.00 54.53 130 ALA A N 1
ATOM 1050 C CA . ALA A 1 130 ? 21.124 -8.113 1.137 1.00 54.53 130 ALA A CA 1
ATOM 1051 C C . ALA A 1 130 ? 21.443 -6.618 1.351 1.00 54.53 130 ALA A C 1
ATOM 1053 O O . ALA A 1 130 ? 21.275 -5.819 0.433 1.00 54.53 130 ALA A O 1
ATOM 1054 N N . GLN A 1 131 ? 21.836 -6.227 2.570 1.00 47.75 131 GLN A N 1
ATOM 1055 C CA . GLN A 1 131 ? 22.172 -4.843 2.941 1.00 47.75 131 GLN A CA 1
ATOM 1056 C C . GLN A 1 131 ? 23.687 -4.574 3.003 1.00 47.75 131 GLN A C 1
ATOM 1058 O O . GLN A 1 131 ? 24.072 -3.461 3.366 1.00 47.75 131 GLN A O 1
ATOM 1063 N N . ALA A 1 132 ? 24.516 -5.575 2.680 1.00 39.75 132 ALA A N 1
ATOM 1064 C CA . ALA A 1 132 ? 25.976 -5.487 2.640 1.00 39.75 132 ALA A CA 1
ATOM 1065 C C . ALA A 1 132 ? 26.498 -5.020 1.272 1.00 39.75 132 ALA A C 1
ATOM 1067 O O . ALA A 1 132 ? 25.881 -5.382 0.244 1.00 39.75 132 ALA A O 1
#

Secondary structure (DSSP, 8-state):
-------SEEESSSEEE-S-HHHHHHHHHHHHHHHHHHS---TT--HHHHHHHH-PPPHHHHHHHHHHHHHHHHHTS-TT-HHHHHHHHHHHH----SHHHHHHHHSPP-----TTTS-TTSPPPPTTGGG-